Protein AF-A0A7C6T1L0-F1 (afdb_monomer_lite)

Foldseek 3Di:
DDQDLLLVQLLVLCVVQHDPVLSCVLSPPSVVDDPPDDPVVVVVNVVSSVVSCVVPDDPVSSCSSCQRSDDPPPVVVVVVVVVVVVD

Structure (mmCIF, N/CA/C/O backbone):
data_AF-A0A7C6T1L0-F1
#
_entry.id   AF-A0A7C6T1L0-F1
#
loop_
_atom_site.group_PDB
_atom_site.id
_atom_site.type_symbol
_atom_site.label_atom_id
_atom_site.label_alt_id
_atom_site.label_comp_id
_atom_site.label_asym_id
_atom_site.label_entity_id
_atom_site.label_seq_id
_atom_site.pdbx_PDB_ins_code
_atom_site.Cartn_x
_atom_site.Cartn_y
_atom_site.Cartn_z
_atom_site.occupancy
_atom_site.B_iso_or_equiv
_atom_site.auth_seq_id
_atom_site.auth_comp_id
_atom_site.auth_asym_id
_atom_site.auth_atom_id
_atom_site.pdbx_PDB_model_num
ATOM 1 N N . MET A 1 1 ? 9.309 -20.522 -4.965 1.00 54.00 1 MET A N 1
ATOM 2 C CA . MET A 1 1 ? 9.069 -19.361 -5.858 1.00 54.00 1 MET A CA 1
ATOM 3 C C . MET A 1 1 ? 9.049 -18.103 -4.995 1.00 54.00 1 MET A C 1
ATOM 5 O O . MET A 1 1 ? 8.347 -18.110 -3.994 1.00 54.00 1 MET A O 1
ATOM 9 N N . ARG A 1 2 ? 9.876 -17.090 -5.292 1.00 61.22 2 ARG A N 1
ATOM 10 C CA . ARG A 1 2 ? 10.085 -15.928 -4.402 1.00 61.22 2 ARG A CA 1
ATOM 11 C C . ARG A 1 2 ? 8.873 -14.985 -4.419 1.00 61.22 2 ARG A C 1
ATOM 13 O O . ARG A 1 2 ? 8.351 -14.689 -5.497 1.00 61.22 2 ARG A O 1
ATOM 20 N N . ARG A 1 3 ? 8.452 -14.513 -3.240 1.00 66.38 3 ARG A N 1
ATOM 21 C CA . ARG A 1 3 ? 7.567 -13.347 -3.114 1.00 66.38 3 ARG A CA 1
ATOM 22 C C . ARG A 1 3 ? 8.286 -12.104 -3.642 1.00 66.38 3 ARG A C 1
ATOM 24 O O . ARG A 1 3 ? 9.514 -12.059 -3.734 1.00 66.38 3 ARG A O 1
ATOM 31 N N . LEU A 1 4 ? 7.497 -11.135 -4.085 1.00 82.62 4 LEU A N 1
ATOM 32 C CA . LEU A 1 4 ? 7.989 -9.876 -4.628 1.00 82.62 4 LEU A CA 1
ATOM 33 C C . LEU A 1 4 ? 8.361 -8.952 -3.465 1.00 82.62 4 LEU A C 1
ATOM 35 O O . LEU A 1 4 ? 7.501 -8.622 -2.654 1.00 82.62 4 LEU A O 1
ATOM 39 N N . SER A 1 5 ? 9.616 -8.507 -3.408 1.00 86.00 5 SER A N 1
ATOM 40 C CA . SER A 1 5 ? 10.133 -7.695 -2.294 1.00 86.00 5 SER A CA 1
ATOM 41 C C . SER A 1 5 ? 9.362 -6.389 -2.072 1.00 86.00 5 SER A C 1
ATOM 43 O O . SER A 1 5 ? 9.269 -5.911 -0.947 1.00 86.00 5 SER A O 1
ATOM 45 N N . TRP A 1 6 ? 8.776 -5.808 -3.121 1.00 87.56 6 TRP A N 1
ATOM 46 C CA . TRP A 1 6 ? 7.962 -4.595 -3.017 1.00 87.56 6 TRP A CA 1
ATOM 47 C C . TRP A 1 6 ? 6.580 -4.840 -2.386 1.00 87.56 6 TRP A C 1
ATOM 49 O O . TRP A 1 6 ? 6.082 -3.962 -1.691 1.00 87.56 6 TRP A O 1
ATOM 59 N N . ILE A 1 7 ? 5.996 -6.036 -2.544 1.00 91.56 7 ILE A N 1
ATOM 60 C CA . ILE A 1 7 ? 4.752 -6.419 -1.846 1.00 91.56 7 ILE A CA 1
ATOM 61 C C . ILE A 1 7 ? 5.029 -6.566 -0.351 1.00 91.56 7 ILE A C 1
ATOM 63 O O . ILE A 1 7 ? 4.258 -6.098 0.478 1.00 91.56 7 ILE A O 1
ATOM 67 N N . GLU A 1 8 ? 6.152 -7.194 -0.001 1.00 91.44 8 GLU A N 1
ATOM 68 C CA . GLU A 1 8 ? 6.548 -7.387 1.398 1.00 91.44 8 GLU A CA 1
ATOM 69 C C . GLU A 1 8 ? 6.817 -6.049 2.097 1.00 91.44 8 GLU A C 1
ATOM 71 O O . GLU A 1 8 ? 6.400 -5.857 3.238 1.00 91.44 8 GLU A O 1
ATOM 76 N N . LYS A 1 9 ? 7.451 -5.099 1.396 1.00 91.06 9 LYS A N 1
ATOM 77 C CA . LYS A 1 9 ? 7.646 -3.729 1.893 1.00 91.06 9 LYS A CA 1
ATOM 78 C C . LYS A 1 9 ? 6.325 -3.009 2.151 1.00 91.06 9 LYS A C 1
ATOM 80 O O . LYS A 1 9 ? 6.189 -2.383 3.197 1.00 91.06 9 LYS A O 1
ATOM 85 N N . LEU A 1 10 ? 5.364 -3.103 1.229 1.00 93.94 10 LEU A N 1
ATOM 86 C CA . LEU A 1 10 ? 4.041 -2.505 1.416 1.00 93.94 10 LEU A CA 1
ATOM 87 C C . LEU A 1 10 ? 3.317 -3.127 2.616 1.00 93.94 10 LEU A C 1
ATOM 89 O O . LEU A 1 10 ? 2.870 -2.395 3.492 1.00 93.94 10 LEU A O 1
ATOM 93 N N . ASN A 1 11 ? 3.290 -4.461 2.708 1.00 95.19 11 ASN A N 1
ATOM 94 C CA . ASN A 1 11 ? 2.646 -5.170 3.816 1.00 95.19 11 ASN A CA 1
ATOM 95 C C . ASN A 1 11 ? 3.202 -4.740 5.178 1.00 95.19 11 ASN A C 1
ATOM 97 O O . ASN A 1 11 ? 2.450 -4.405 6.087 1.00 95.19 11 ASN A O 1
ATOM 101 N N . ARG A 1 12 ? 4.534 -4.707 5.298 1.00 94.31 12 ARG A N 1
ATOM 102 C CA . ARG A 1 12 ? 5.205 -4.286 6.531 1.00 94.31 12 ARG A CA 1
ATOM 103 C C . ARG A 1 12 ? 4.956 -2.814 6.845 1.00 94.31 12 ARG A C 1
ATOM 105 O O . ARG A 1 12 ? 4.892 -2.436 8.006 1.00 94.31 12 ARG A O 1
ATOM 112 N N . SER A 1 13 ? 4.838 -1.970 5.825 1.00 94.19 13 SER A N 1
ATOM 113 C CA . SER A 1 13 ? 4.510 -0.568 6.048 1.00 94.19 13 SER A CA 1
ATOM 114 C C . SER A 1 13 ? 3.090 -0.388 6.581 1.00 94.19 13 SER A C 1
ATOM 116 O O . SER A 1 13 ? 2.895 0.432 7.471 1.00 94.19 13 SER A O 1
ATOM 118 N N . LEU A 1 14 ? 2.125 -1.143 6.053 1.00 96.31 14 LEU A N 1
ATOM 119 C CA . LEU A 1 14 ? 0.737 -1.130 6.515 1.00 96.31 14 LEU A CA 1
ATOM 120 C C . LEU A 1 14 ? 0.627 -1.656 7.949 1.00 96.31 14 LEU A C 1
ATOM 122 O O . LEU A 1 14 ? 0.010 -1.009 8.781 1.00 96.31 14 LEU A O 1
ATOM 126 N N . GLU A 1 15 ? 1.307 -2.758 8.268 1.00 96.50 15 GLU A N 1
ATOM 127 C CA . GLU A 1 15 ? 1.373 -3.315 9.630 1.00 96.50 15 GLU A CA 1
ATOM 128 C C . GLU A 1 15 ? 1.811 -2.287 10.690 1.00 96.50 15 GLU A C 1
ATOM 130 O O . GLU A 1 15 ? 1.403 -2.370 11.842 1.00 96.50 15 GLU A O 1
ATOM 135 N N . LEU A 1 16 ? 2.627 -1.301 10.311 1.00 95.06 16 LEU A N 1
ATOM 136 C CA . LEU A 1 16 ? 3.117 -0.264 11.222 1.00 95.06 16 LEU A CA 1
ATOM 137 C C . LEU A 1 16 ? 2.251 1.006 11.263 1.00 95.06 16 LEU A C 1
ATOM 139 O O . LEU A 1 16 ? 2.629 1.955 11.954 1.00 95.06 16 LEU A O 1
ATOM 143 N N . SER A 1 17 ? 1.177 1.073 10.477 1.00 95.00 17 SER A N 1
ATOM 144 C CA . SER A 1 17 ? 0.391 2.296 10.265 1.00 95.00 17 SER A CA 1
ATOM 145 C C . SER A 1 17 ? -1.117 2.089 10.405 1.00 95.00 17 SER A C 1
ATOM 147 O O . SER A 1 17 ? -1.829 3.068 10.602 1.00 95.00 17 SER A O 1
ATOM 149 N N . VAL A 1 18 ? -1.614 0.855 10.301 1.00 95.81 18 VAL A N 1
ATOM 150 C CA . VAL A 1 18 ? -3.049 0.538 10.336 1.00 95.81 18 VAL A CA 1
ATOM 151 C C . VAL A 1 18 ? -3.317 -0.737 11.135 1.00 95.81 18 VAL A C 1
ATOM 153 O O . VAL A 1 18 ? -2.396 -1.500 11.425 1.00 95.81 18 VAL A O 1
ATOM 156 N N . ASP A 1 19 ? -4.581 -0.977 11.480 1.00 97.50 19 ASP A N 1
ATOM 157 C CA . ASP A 1 19 ? -5.013 -2.247 12.064 1.00 97.50 19 ASP A CA 1
ATOM 158 C C . ASP A 1 19 ? -4.956 -3.415 11.055 1.00 97.50 19 ASP A C 1
ATOM 160 O O . ASP A 1 19 ? -4.874 -3.227 9.835 1.00 97.50 19 ASP A O 1
ATOM 164 N N . ASP A 1 20 ? -5.017 -4.642 11.578 1.00 97.12 20 ASP A N 1
ATOM 165 C CA . ASP A 1 20 ? -4.904 -5.864 10.779 1.00 97.12 20 ASP A CA 1
ATOM 166 C C . ASP A 1 20 ? -6.019 -6.009 9.731 1.00 97.12 20 ASP A C 1
ATOM 168 O O . ASP A 1 20 ? -5.739 -6.468 8.624 1.00 97.12 20 ASP A O 1
ATOM 172 N N . ALA A 1 21 ? -7.253 -5.585 10.027 1.00 97.81 21 ALA A N 1
ATOM 173 C CA . ALA A 1 21 ? -8.375 -5.715 9.096 1.00 97.81 21 ALA A CA 1
ATOM 174 C C . ALA A 1 21 ? -8.203 -4.778 7.892 1.00 97.81 21 ALA A C 1
ATOM 176 O O . ALA A 1 21 ? -8.372 -5.185 6.740 1.00 97.81 21 ALA A O 1
ATOM 177 N N . THR A 1 22 ? -7.789 -3.537 8.148 1.00 97.50 22 THR A N 1
ATOM 178 C CA . THR A 1 22 ? -7.448 -2.559 7.112 1.00 97.50 22 THR A CA 1
ATOM 179 C C . THR A 1 22 ? -6.259 -3.038 6.276 1.00 97.50 22 THR A C 1
ATOM 181 O O . THR A 1 22 ? -6.294 -2.968 5.043 1.00 97.50 22 THR A O 1
ATOM 184 N N . ARG A 1 23 ? -5.219 -3.592 6.918 1.00 97.69 23 ARG A N 1
ATOM 185 C CA . ARG A 1 23 ? -4.065 -4.183 6.221 1.00 97.69 23 ARG A CA 1
ATOM 186 C C . ARG A 1 23 ? -4.493 -5.319 5.295 1.00 97.69 23 ARG A C 1
ATOM 188 O O . ARG A 1 23 ? -4.092 -5.331 4.134 1.00 97.69 23 ARG A O 1
ATOM 195 N N . GLU A 1 24 ? -5.273 -6.271 5.795 1.00 97.62 24 GLU A N 1
ATOM 196 C CA . GLU A 1 24 ? -5.729 -7.431 5.024 1.00 97.62 24 GLU A CA 1
ATOM 197 C C . GLU A 1 24 ? -6.583 -7.017 3.825 1.00 97.62 24 GLU A C 1
ATOM 199 O O . GLU A 1 24 ? -6.347 -7.500 2.717 1.00 97.62 24 GLU A O 1
ATOM 204 N N . ALA A 1 25 ? -7.493 -6.057 4.009 1.00 97.94 25 ALA A N 1
ATOM 205 C CA . ALA A 1 25 ? -8.303 -5.516 2.923 1.00 97.94 25 ALA A CA 1
ATOM 206 C C . ALA A 1 25 ? -7.438 -4.890 1.815 1.00 97.94 25 ALA A C 1
ATOM 208 O O . ALA A 1 25 ? -7.641 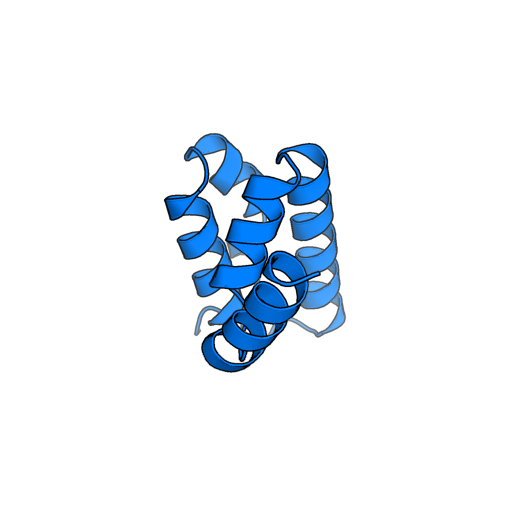-5.167 0.633 1.00 97.94 25 ALA A O 1
ATOM 209 N N . ILE A 1 26 ? -6.434 -4.085 2.176 1.00 97.44 26 ILE A N 1
ATOM 210 C CA . ILE A 1 26 ? -5.524 -3.458 1.203 1.00 97.44 26 ILE A CA 1
ATOM 211 C C . ILE A 1 26 ? -4.652 -4.507 0.490 1.00 97.44 26 ILE A C 1
ATOM 213 O O . ILE A 1 26 ? -4.388 -4.384 -0.709 1.00 97.44 26 ILE A O 1
ATOM 217 N N . MET A 1 27 ? -4.217 -5.547 1.208 1.00 97.31 27 MET A N 1
ATOM 218 C CA . MET A 1 27 ? -3.316 -6.590 0.703 1.00 97.31 27 MET A CA 1
ATOM 219 C C . MET A 1 27 ? -4.017 -7.714 -0.071 1.00 97.31 27 MET A C 1
ATOM 221 O O . MET A 1 27 ? -3.340 -8.577 -0.645 1.00 97.31 27 MET A O 1
ATOM 225 N N . GLU A 1 28 ? -5.347 -7.692 -0.132 1.00 97.06 28 GLU A N 1
ATOM 226 C CA . GLU A 1 28 ? -6.169 -8.708 -0.777 1.00 97.06 28 GLU A CA 1
ATOM 227 C C . GLU A 1 28 ? -5.680 -9.051 -2.200 1.00 97.06 28 GLU A C 1
ATOM 229 O O . GLU A 1 28 ? -5.451 -8.192 -3.064 1.00 97.06 28 GLU A O 1
ATOM 234 N N . GLY A 1 29 ? -5.503 -10.350 -2.459 1.00 94.56 29 GLY A N 1
ATOM 235 C CA . GLY A 1 29 ? -5.101 -10.888 -3.759 1.00 94.56 29 GLY A CA 1
ATOM 236 C C . GLY A 1 29 ? -3.589 -10.897 -4.003 1.00 94.56 29 GLY A C 1
ATOM 237 O O . GLY A 1 29 ? -3.137 -11.447 -5.022 1.00 94.56 29 GLY A O 1
ATOM 238 N N . SER A 1 30 ? -2.793 -10.349 -3.077 1.00 93.31 30 SER A N 1
ATOM 239 C CA . SER A 1 30 ? -1.326 -10.365 -3.142 1.00 93.31 30 SER A CA 1
ATOM 240 C C . SER A 1 30 ? -0.751 -11.783 -3.093 1.00 93.31 30 SER A C 1
ATOM 242 O O . SER A 1 30 ? 0.280 -12.066 -3.710 1.00 93.31 30 SER A O 1
ATOM 244 N N . GLU A 1 31 ? -1.451 -12.720 -2.448 1.00 90.69 31 GLU A N 1
ATOM 245 C CA . GLU A 1 31 ? -1.065 -14.126 -2.300 1.00 90.69 31 GLU A CA 1
ATOM 246 C C . GLU A 1 31 ? -1.033 -14.846 -3.642 1.00 90.69 31 GLU A C 1
ATOM 248 O O . GLU A 1 31 ? -0.381 -15.884 -3.764 1.00 90.69 31 GLU A O 1
ATOM 253 N N . SER A 1 32 ? -1.718 -14.309 -4.652 1.00 89.00 32 SER A N 1
ATOM 254 C CA . SER A 1 32 ? -1.741 -14.850 -6.008 1.00 89.00 32 SER A CA 1
ATOM 255 C C . SER A 1 32 ? -0.593 -14.316 -6.876 1.00 89.00 32 SER A C 1
ATOM 257 O O . SER A 1 32 ? -0.265 -14.917 -7.906 1.00 89.00 32 SER A O 1
ATOM 259 N N . LEU A 1 33 ? 0.044 -13.207 -6.478 1.00 90.81 33 LEU A N 1
ATOM 260 C CA . LEU A 1 33 ? 1.145 -12.602 -7.218 1.00 90.81 33 LEU A CA 1
ATOM 261 C C . LEU A 1 33 ? 2.453 -13.358 -6.988 1.00 90.81 33 LEU A C 1
ATOM 263 O O . LEU A 1 33 ? 2.820 -13.760 -5.881 1.00 90.81 33 LEU A O 1
ATOM 267 N N . ARG A 1 34 ? 3.185 -13.558 -8.080 1.00 88.50 34 ARG A N 1
ATOM 268 C CA . ARG A 1 34 ? 4.475 -14.248 -8.107 1.00 88.50 34 ARG A CA 1
ATOM 269 C C . ARG A 1 34 ? 5.466 -13.453 -8.945 1.00 88.50 34 ARG A C 1
ATOM 271 O O . ARG A 1 34 ? 5.085 -12.606 -9.756 1.00 88.50 34 ARG A O 1
ATOM 278 N N . SER A 1 35 ? 6.751 -13.773 -8.809 1.00 86.06 35 SER A N 1
ATOM 279 C CA . SER A 1 35 ? 7.794 -13.224 -9.683 1.00 86.06 35 SER A CA 1
ATOM 280 C C . SER A 1 35 ? 7.482 -13.442 -11.169 1.00 86.06 35 SER A C 1
ATOM 282 O O . SER A 1 35 ? 7.656 -12.516 -11.960 1.00 86.06 35 SER A O 1
ATOM 284 N N . ALA A 1 36 ? 6.927 -14.610 -11.513 1.00 88.62 36 ALA A N 1
ATOM 285 C CA . ALA A 1 36 ? 6.520 -14.990 -12.866 1.00 88.62 36 ALA A CA 1
ATOM 286 C C . ALA A 1 36 ? 5.212 -14.337 -13.356 1.00 88.62 36 ALA A C 1
ATOM 288 O O . ALA A 1 36 ? 4.876 -14.468 -14.529 1.00 88.62 36 ALA A O 1
ATOM 289 N N . SER A 1 37 ? 4.454 -13.637 -12.500 1.00 90.50 37 SER A N 1
ATOM 290 C CA . SER A 1 37 ? 3.248 -12.930 -12.947 1.00 90.50 37 SER A CA 1
ATOM 291 C C . SER A 1 37 ? 3.607 -11.874 -13.999 1.00 90.50 37 SER A C 1
ATOM 293 O O . SER A 1 37 ? 4.582 -11.130 -13.838 1.00 90.50 37 SER A O 1
ATOM 295 N N . GLY A 1 38 ? 2.801 -11.795 -15.061 1.00 91.12 38 GLY A N 1
ATOM 296 C CA . GLY A 1 38 ? 2.998 -10.827 -16.137 1.00 91.12 38 GLY A CA 1
ATOM 297 C C . GLY A 1 38 ? 2.889 -9.368 -15.659 1.00 91.12 38 GLY A C 1
ATOM 298 O O . GLY A 1 38 ? 2.241 -9.109 -14.637 1.00 91.12 38 GLY A O 1
ATOM 299 N N . PRO A 1 39 ? 3.491 -8.408 -16.389 1.00 89.69 39 PRO A N 1
ATOM 300 C CA . PRO A 1 39 ? 3.486 -6.990 -16.020 1.00 89.69 39 PRO A CA 1
ATOM 301 C C . PRO A 1 39 ? 2.081 -6.427 -15.787 1.00 89.69 39 PRO A C 1
ATOM 303 O O . PRO A 1 39 ? 1.845 -5.813 -14.751 1.00 89.69 39 PRO A O 1
ATOM 306 N N . GLN A 1 40 ? 1.132 -6.730 -16.681 1.00 91.62 40 GLN A N 1
ATOM 307 C CA . GLN A 1 40 ? -0.257 -6.271 -16.572 1.00 91.62 40 GLN A CA 1
ATOM 308 C C . GLN A 1 40 ? -0.891 -6.686 -15.243 1.00 91.62 40 GLN A C 1
ATOM 310 O O . GLN A 1 40 ? -1.461 -5.867 -14.536 1.00 91.62 40 GLN A O 1
ATOM 315 N N . ARG A 1 41 ? -0.727 -7.954 -14.854 1.00 92.75 41 ARG A N 1
ATOM 316 C CA . ARG A 1 41 ? -1.311 -8.487 -13.620 1.00 92.75 41 ARG A CA 1
ATOM 317 C C . ARG A 1 41 ? -0.725 -7.827 -12.370 1.00 92.75 41 ARG A C 1
ATOM 319 O O . ARG A 1 41 ? -1.459 -7.564 -11.423 1.00 92.75 41 ARG A O 1
ATOM 326 N N . LYS A 1 42 ? 0.584 -7.553 -12.366 1.00 91.06 42 LYS A N 1
ATOM 327 C CA . LYS A 1 42 ? 1.242 -6.818 -11.274 1.00 91.06 42 LYS A CA 1
ATOM 328 C C . LYS A 1 42 ? 0.720 -5.380 -11.201 1.00 91.06 42 LYS A C 1
ATOM 330 O O . LYS A 1 42 ? 0.357 -4.935 -10.119 1.00 91.06 42 LYS A O 1
ATOM 335 N N . ALA A 1 43 ? 0.632 -4.693 -12.340 1.00 91.06 43 ALA A N 1
ATOM 336 C CA . ALA A 1 43 ? 0.150 -3.317 -12.419 1.00 91.06 43 ALA A CA 1
ATOM 337 C C . ALA A 1 43 ? -1.313 -3.182 -11.974 1.00 91.06 43 ALA A C 1
ATOM 339 O O . ALA A 1 43 ? -1.626 -2.302 -11.178 1.00 91.06 43 ALA A O 1
ATOM 340 N N . THR A 1 44 ? -2.194 -4.084 -12.419 1.00 93.81 44 THR A N 1
ATOM 341 C CA . THR A 1 44 ? -3.602 -4.109 -11.996 1.00 93.81 44 THR A CA 1
ATOM 342 C C . THR A 1 44 ? -3.729 -4.271 -10.486 1.00 93.81 44 THR A C 1
ATOM 344 O O . THR A 1 44 ? -4.488 -3.540 -9.861 1.00 93.81 44 THR A O 1
ATOM 347 N N . TRP A 1 45 ? -2.965 -5.182 -9.877 1.00 95.81 45 TRP A N 1
ATOM 348 C CA . TRP A 1 45 ? -3.014 -5.344 -8.425 1.00 95.81 45 TRP A CA 1
ATOM 349 C C . TRP A 1 45 ? -2.524 -4.096 -7.689 1.00 95.81 45 TRP A C 1
ATOM 351 O O . TRP A 1 45 ? -3.188 -3.658 -6.757 1.00 95.81 45 TRP A O 1
ATOM 361 N N . VAL A 1 46 ? -1.404 -3.503 -8.125 1.00 93.69 46 VAL A N 1
ATOM 362 C CA . VAL A 1 46 ? -0.875 -2.274 -7.513 1.00 93.69 46 VAL A CA 1
ATOM 363 C C . VAL A 1 46 ? -1.909 -1.158 -7.583 1.00 93.69 46 VAL A C 1
ATOM 365 O O . VAL A 1 46 ? -2.187 -0.543 -6.562 1.00 93.69 46 VAL A O 1
ATOM 368 N N . LYS A 1 47 ? -2.516 -0.936 -8.755 1.00 95.25 47 LYS A N 1
ATOM 369 C CA . LYS A 1 47 ? -3.574 0.063 -8.924 1.00 95.25 47 LYS A CA 1
ATOM 370 C C . LYS A 1 47 ? -4.705 -0.157 -7.914 1.00 95.25 47 LYS A C 1
ATOM 372 O O . LYS A 1 47 ? -5.032 0.758 -7.170 1.00 95.25 47 LYS A O 1
ATOM 377 N N . ASN A 1 48 ? -5.233 -1.375 -7.838 1.00 96.75 48 ASN A N 1
ATOM 378 C CA . ASN A 1 48 ? -6.338 -1.684 -6.933 1.00 96.75 48 ASN A CA 1
ATOM 379 C C . ASN A 1 48 ? -5.929 -1.556 -5.452 1.00 96.75 48 ASN A C 1
ATOM 381 O O . ASN A 1 48 ? -6.748 -1.192 -4.617 1.00 96.75 48 ASN A O 1
ATOM 385 N N . ALA A 1 49 ? -4.682 -1.871 -5.089 1.00 96.12 49 ALA A N 1
ATOM 386 C CA . ALA A 1 49 ? -4.180 -1.666 -3.729 1.00 96.12 49 ALA A CA 1
ATOM 387 C C . ALA A 1 49 ? -4.106 -0.170 -3.374 1.00 96.12 49 ALA A C 1
ATOM 389 O O . ALA A 1 49 ? -4.492 0.211 -2.271 1.00 96.12 49 ALA A O 1
ATOM 390 N N . MET A 1 50 ? -3.676 0.679 -4.316 1.00 94.31 50 MET A N 1
ATOM 391 C CA . MET A 1 50 ? -3.664 2.135 -4.128 1.00 94.31 50 MET A CA 1
ATOM 392 C C . MET A 1 50 ? -5.082 2.700 -4.007 1.00 94.31 50 MET A C 1
ATOM 394 O O . MET A 1 50 ? -5.338 3.474 -3.098 1.00 94.31 50 MET A O 1
ATOM 398 N N . GLU A 1 51 ? -6.028 2.252 -4.836 1.00 96.94 51 GLU A N 1
ATOM 399 C CA . GLU A 1 51 ? -7.435 2.673 -4.735 1.00 96.94 51 GLU A CA 1
ATOM 400 C C . GLU A 1 51 ? -8.054 2.296 -3.376 1.00 96.94 51 GLU A C 1
ATOM 402 O O . GLU A 1 51 ? -8.780 3.090 -2.777 1.00 96.94 51 GLU A O 1
ATOM 407 N N . ARG A 1 52 ? -7.721 1.114 -2.836 1.00 97.81 52 ARG A N 1
ATOM 408 C CA . ARG A 1 52 ? -8.142 0.723 -1.481 1.00 97.81 52 ARG A CA 1
ATOM 409 C C . ARG A 1 52 ? -7.535 1.636 -0.421 1.00 97.81 52 ARG A C 1
ATOM 411 O O . ARG A 1 52 ? -8.279 2.151 0.409 1.00 97.81 52 ARG A O 1
ATOM 418 N N . MET A 1 53 ? -6.227 1.895 -0.480 1.00 96.50 53 MET A N 1
ATOM 419 C CA . MET A 1 53 ? -5.577 2.867 0.409 1.00 96.50 53 MET A CA 1
ATOM 420 C C . MET A 1 53 ? -6.233 4.246 0.314 1.00 96.50 53 MET A C 1
ATOM 422 O O . MET A 1 53 ? -6.454 4.885 1.340 1.00 96.50 53 MET A O 1
ATOM 426 N N . ASP A 1 54 ? -6.591 4.678 -0.895 1.00 95.06 54 ASP A N 1
ATOM 427 C CA . ASP A 1 54 ? -7.220 5.971 -1.122 1.00 95.06 54 ASP A CA 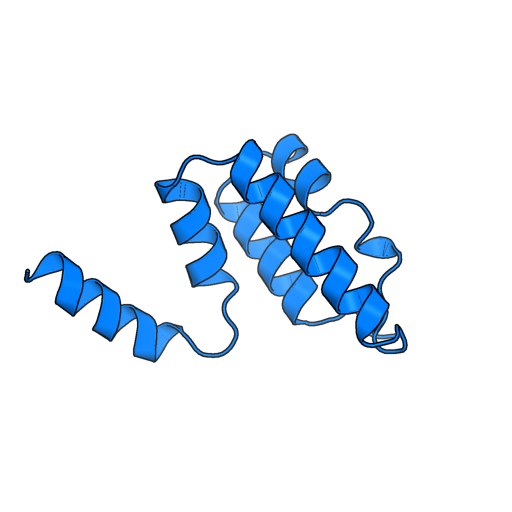1
ATOM 428 C C . ASP A 1 54 ? -8.603 6.085 -0.475 1.00 95.06 54 ASP A C 1
ATOM 430 O O . ASP A 1 54 ? -8.980 7.160 -0.005 1.00 95.06 54 ASP A O 1
ATOM 434 N N . SER A 1 55 ? -9.342 4.977 -0.441 1.00 97.56 55 SER A N 1
ATOM 435 C CA . SER A 1 55 ? -10.679 4.906 0.149 1.00 97.56 55 SER A CA 1
ATOM 436 C C . SER A 1 55 ? -10.688 4.685 1.664 1.00 97.56 55 SER A C 1
ATOM 438 O O . SER A 1 55 ? -11.621 5.122 2.332 1.0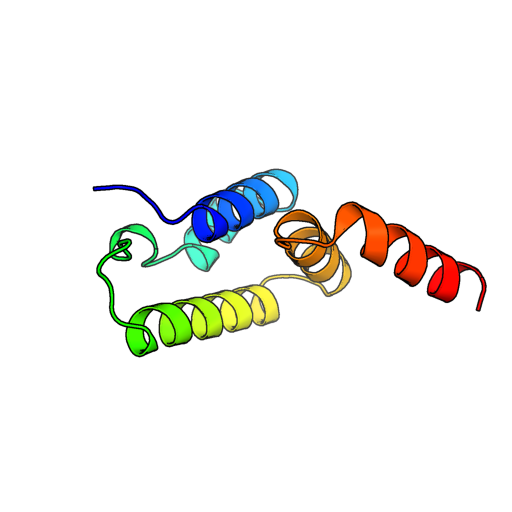0 97.56 55 SER A O 1
ATOM 440 N N . MET A 1 56 ? -9.679 3.994 2.205 1.00 97.62 56 MET A N 1
ATOM 441 C CA . MET A 1 56 ? -9.673 3.532 3.599 1.00 97.62 56 MET A CA 1
ATOM 442 C C . MET A 1 56 ? -8.812 4.394 4.519 1.00 97.62 56 MET A C 1
ATOM 444 O O . MET A 1 56 ? -9.048 4.411 5.723 1.00 97.62 56 MET A O 1
ATOM 448 N N . LEU A 1 57 ? -7.798 5.077 3.978 1.00 96.81 57 LEU A N 1
ATOM 449 C CA . LEU A 1 57 ? -6.813 5.808 4.770 1.00 96.81 57 LEU A CA 1
ATOM 450 C C . LEU A 1 57 ? -6.968 7.310 4.580 1.00 96.81 57 LEU A C 1
ATOM 452 O O . LEU A 1 57 ? -7.101 7.805 3.453 1.00 96.81 57 LEU A O 1
ATOM 456 N N . ASP A 1 58 ? -6.844 8.040 5.685 1.00 96.12 58 ASP A N 1
ATOM 457 C CA . ASP A 1 58 ? -6.610 9.474 5.628 1.00 96.12 58 ASP A CA 1
ATOM 458 C C . ASP A 1 58 ? -5.283 9.782 4.908 1.00 96.12 58 ASP A C 1
ATOM 460 O O . ASP A 1 58 ? -4.390 8.936 4.770 1.00 96.12 58 ASP A O 1
ATOM 464 N N . GLU A 1 59 ? -5.166 11.013 4.417 1.00 92.19 59 GLU A N 1
ATOM 465 C CA . GLU A 1 59 ? -4.018 11.466 3.633 1.00 92.19 59 GLU A CA 1
ATOM 466 C C . GLU A 1 59 ? -2.690 11.301 4.381 1.00 92.19 59 GLU A C 1
ATOM 468 O O . GLU A 1 59 ? -1.705 10.844 3.797 1.00 92.19 59 GLU A O 1
ATOM 473 N N . LYS A 1 60 ? -2.661 11.603 5.683 1.00 92.94 60 LYS A N 1
ATOM 474 C CA . LYS A 1 60 ? -1.441 11.512 6.487 1.00 92.94 60 LYS A CA 1
ATOM 475 C C . LYS A 1 60 ? -0.973 10.061 6.576 1.00 92.94 60 LYS A C 1
ATOM 477 O O . LYS A 1 60 ? 0.182 9.773 6.261 1.00 92.94 60 LYS A O 1
ATOM 482 N N . THR A 1 61 ? -1.867 9.146 6.940 1.00 94.00 61 THR A N 1
ATOM 483 C CA . THR A 1 61 ? -1.568 7.712 7.056 1.00 94.00 61 THR A CA 1
ATOM 484 C C . THR A 1 61 ? -1.136 7.127 5.710 1.00 94.00 61 THR A C 1
ATOM 486 O O . THR A 1 61 ? -0.165 6.372 5.626 1.00 94.00 61 THR A O 1
ATOM 489 N N . ARG A 1 62 ? -1.801 7.525 4.621 1.00 94.00 62 ARG A N 1
ATOM 490 C CA . ARG A 1 62 ? -1.451 7.115 3.255 1.00 94.00 62 ARG A CA 1
ATOM 491 C C . ARG A 1 62 ? -0.044 7.551 2.860 1.00 94.00 62 ARG A C 1
ATOM 493 O O . ARG A 1 62 ? 0.719 6.732 2.342 1.00 94.00 62 ARG A O 1
ATOM 500 N N . ILE A 1 63 ? 0.304 8.813 3.116 1.00 90.06 63 ILE A N 1
ATOM 501 C CA . ILE A 1 63 ? 1.642 9.353 2.856 1.00 90.06 63 ILE A CA 1
ATOM 502 C C . ILE A 1 63 ? 2.679 8.562 3.652 1.00 90.06 63 ILE A C 1
ATOM 504 O O . ILE A 1 63 ? 3.652 8.089 3.068 1.00 90.06 63 ILE A O 1
ATOM 508 N N . GLU A 1 64 ? 2.453 8.344 4.950 1.00 90.62 64 GLU A N 1
ATOM 509 C CA . GLU A 1 64 ? 3.378 7.587 5.800 1.00 90.62 64 GLU A CA 1
ATOM 510 C C . GLU A 1 64 ? 3.639 6.171 5.268 1.00 90.62 64 GLU A C 1
ATOM 512 O O . GLU A 1 64 ? 4.794 5.728 5.230 1.00 90.62 64 GLU A O 1
ATOM 517 N N . VAL A 1 65 ? 2.590 5.478 4.809 1.00 92.19 65 VAL A N 1
ATOM 518 C CA . VAL A 1 65 ? 2.709 4.137 4.223 1.00 92.19 65 VAL A CA 1
ATOM 519 C C . VAL A 1 65 ? 3.517 4.168 2.924 1.00 92.19 65 VAL A C 1
ATOM 521 O O . VAL A 1 65 ? 4.499 3.434 2.776 1.00 92.19 65 VAL A O 1
ATOM 524 N N . MET A 1 66 ? 3.134 5.032 1.979 1.00 88.38 66 MET A N 1
ATOM 525 C CA . MET A 1 66 ? 3.788 5.118 0.667 1.00 88.38 66 MET A CA 1
ATOM 526 C C . MET A 1 66 ? 5.265 5.482 0.783 1.00 88.38 66 MET A C 1
ATOM 528 O O . MET A 1 66 ? 6.134 4.931 0.101 1.00 88.38 66 MET A O 1
ATOM 532 N N . GLU A 1 67 ? 5.561 6.402 1.687 1.00 85.81 67 GLU A N 1
ATOM 533 C CA . GLU A 1 67 ? 6.908 6.836 1.956 1.00 85.81 67 GLU A CA 1
ATOM 534 C C . GLU A 1 67 ? 7.803 5.700 2.486 1.00 85.81 67 GLU A C 1
ATOM 536 O O . GLU A 1 67 ? 8.954 5.591 2.062 1.00 85.81 67 GLU A O 1
ATOM 541 N N . ARG A 1 68 ? 7.299 4.852 3.391 1.00 84.69 68 ARG A N 1
ATOM 542 C CA . ARG A 1 68 ? 8.058 3.737 3.990 1.00 84.69 68 ARG A CA 1
ATOM 543 C C . ARG A 1 68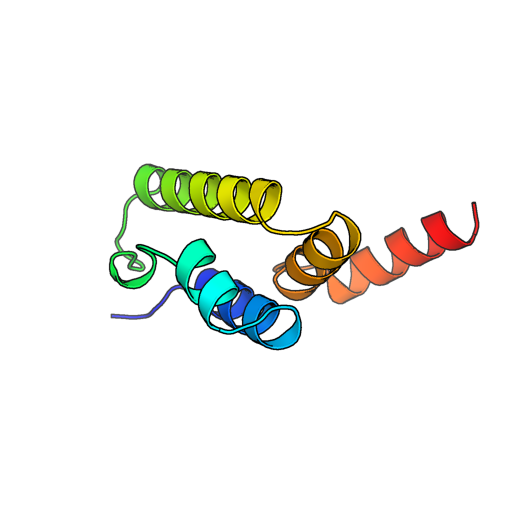 ? 8.252 2.558 3.035 1.00 84.69 68 ARG A C 1
ATOM 545 O O . ARG A 1 68 ? 9.281 1.887 3.104 1.00 84.69 68 ARG A O 1
ATOM 552 N N . CYS A 1 69 ? 7.292 2.278 2.150 1.00 83.06 69 CYS A N 1
ATOM 553 C CA . CYS A 1 69 ? 7.393 1.137 1.228 1.00 83.06 69 CYS A CA 1
ATOM 554 C C . CYS A 1 69 ? 8.195 1.431 -0.052 1.00 83.06 69 CYS A C 1
ATOM 556 O O . CYS A 1 69 ? 8.514 0.521 -0.826 1.00 83.06 69 CYS A O 1
ATOM 558 N N . SER A 1 70 ? 8.506 2.699 -0.294 1.00 75.31 70 SER A N 1
ATOM 559 C CA . SER A 1 70 ? 9.221 3.184 -1.469 1.00 75.31 70 SER A CA 1
ATOM 560 C C . SER A 1 70 ? 10.603 2.523 -1.660 1.00 75.31 70 SER A C 1
ATOM 562 O O . SER A 1 70 ? 11.345 2.214 -0.724 1.00 75.31 70 SER A O 1
ATOM 564 N N . CYS A 1 71 ? 10.961 2.240 -2.917 1.00 64.88 71 CYS A N 1
ATOM 565 C CA . CYS A 1 71 ? 12.138 1.422 -3.231 1.00 64.88 71 CYS A CA 1
ATOM 566 C C . CYS A 1 71 ? 13.475 2.184 -3.279 1.00 64.88 71 CYS A C 1
ATOM 568 O O . CYS A 1 71 ? 14.500 1.524 -3.412 1.00 64.88 71 CYS A O 1
ATOM 570 N N . ASP A 1 72 ? 13.483 3.513 -3.133 1.00 61.84 72 ASP A N 1
ATOM 571 C CA . ASP A 1 72 ? 14.691 4.340 -3.335 1.00 61.84 72 ASP A CA 1
ATOM 572 C C . ASP A 1 72 ? 14.668 5.681 -2.557 1.00 61.84 72 ASP A C 1
ATOM 574 O O . ASP A 1 72 ? 15.322 6.659 -2.921 1.00 61.84 72 ASP A O 1
ATOM 578 N N . PHE A 1 73 ? 13.831 5.793 -1.518 1.00 53.44 73 PHE A N 1
ATOM 579 C CA . PHE A 1 73 ? 13.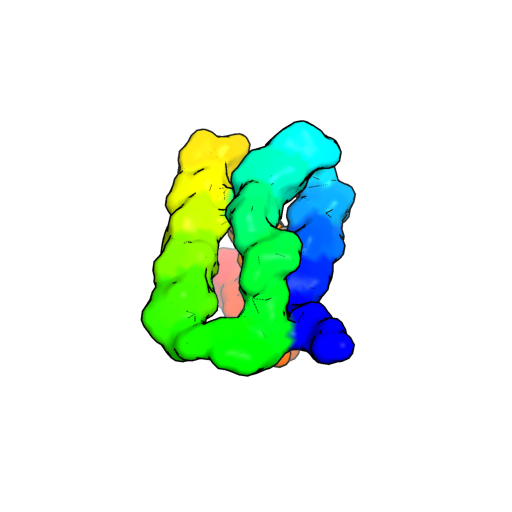339 7.104 -1.076 1.00 53.44 73 PHE A CA 1
ATOM 580 C C . PHE A 1 73 ? 13.885 7.595 0.265 1.00 53.44 73 PHE A C 1
ATOM 582 O O . PHE A 1 73 ? 13.721 8.766 0.529 1.00 53.44 73 PHE A O 1
ATOM 589 N N . GLU A 1 74 ? 14.576 6.830 1.115 1.00 59.66 74 GLU A N 1
ATOM 590 C CA . GLU A 1 74 ? 15.005 7.395 2.419 1.00 59.66 74 GLU A CA 1
ATOM 591 C C . GLU A 1 74 ? 15.962 8.602 2.292 1.00 59.66 74 GLU A C 1
ATOM 593 O O . GLU A 1 74 ? 15.952 9.517 3.119 1.00 59.66 74 GLU A O 1
ATOM 598 N N . ALA A 1 75 ? 16.778 8.660 1.234 1.00 64.88 75 ALA A N 1
ATOM 599 C CA . ALA A 1 75 ? 17.610 9.831 0.949 1.00 64.88 75 ALA A CA 1
ATOM 600 C C . ALA A 1 75 ? 16.806 10.972 0.294 1.00 64.88 75 ALA A C 1
ATOM 602 O O . ALA A 1 75 ? 16.863 12.110 0.753 1.00 64.88 75 ALA A O 1
ATOM 603 N N . ARG A 1 76 ? 16.025 10.675 -0.754 1.00 66.31 76 ARG A N 1
ATOM 604 C CA . ARG A 1 76 ? 15.279 11.689 -1.527 1.00 66.31 76 ARG A CA 1
ATOM 605 C C . AR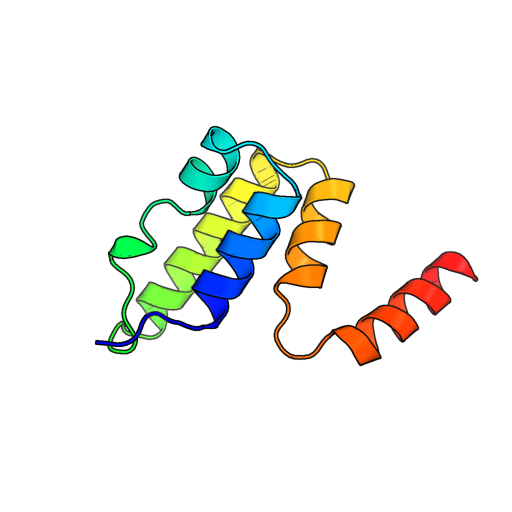G A 1 76 ? 14.053 12.243 -0.784 1.00 66.31 76 ARG A C 1
ATOM 607 O O . ARG A 1 76 ? 13.752 13.423 -0.912 1.00 66.31 76 ARG A O 1
ATOM 614 N N . LYS A 1 77 ? 13.405 11.432 0.054 1.00 66.75 77 LYS A N 1
ATOM 615 C CA . LYS A 1 77 ? 12.291 11.805 0.939 1.00 66.75 77 LYS A CA 1
ATOM 616 C C . LYS A 1 77 ? 12.703 12.787 2.013 1.00 66.75 77 LYS A C 1
ATOM 618 O O . LYS A 1 77 ? 11.994 13.757 2.232 1.00 66.75 77 LYS A O 1
ATOM 623 N N . ARG A 1 78 ? 13.839 12.550 2.684 1.00 69.75 78 ARG A N 1
ATOM 624 C CA . ARG A 1 78 ? 14.351 13.480 3.703 1.00 69.75 78 ARG A CA 1
ATOM 625 C C . ARG A 1 78 ? 14.569 14.868 3.113 1.00 69.75 78 ARG A C 1
ATOM 627 O O . ARG A 1 78 ? 14.238 15.853 3.757 1.00 69.75 78 ARG A O 1
ATOM 634 N N . VAL A 1 79 ? 15.056 14.930 1.874 1.00 75.88 79 VAL A N 1
ATOM 635 C CA . VAL A 1 79 ? 15.210 16.189 1.135 1.00 75.88 79 VAL A CA 1
ATOM 636 C C . VAL A 1 79 ? 13.849 16.810 0.803 1.00 75.88 79 VAL A C 1
ATOM 638 O O . VAL A 1 79 ? 13.635 17.972 1.120 1.00 75.88 79 VAL A O 1
ATOM 641 N N . ALA A 1 80 ? 12.915 16.052 0.224 1.00 72.56 80 ALA A N 1
ATOM 642 C CA . ALA A 1 80 ? 11.595 16.574 -0.142 1.00 72.56 80 ALA A CA 1
ATOM 643 C C . ALA A 1 80 ? 10.772 17.047 1.073 1.00 72.56 80 ALA A C 1
ATOM 645 O O . ALA A 1 80 ? 10.178 18.120 1.029 1.00 72.56 80 ALA A O 1
ATOM 646 N N . ARG A 1 81 ? 10.784 16.284 2.173 1.00 72.81 81 ARG A N 1
ATOM 647 C CA . ARG A 1 81 ? 10.119 16.641 3.434 1.00 72.81 81 ARG A CA 1
ATOM 648 C C . ARG A 1 81 ? 10.683 17.932 4.012 1.00 72.81 81 ARG A C 1
ATOM 650 O O . ARG A 1 81 ? 9.914 18.808 4.375 1.00 72.81 81 ARG A O 1
ATOM 657 N N . ARG A 1 82 ? 12.012 18.059 4.038 1.00 78.69 82 ARG A N 1
ATOM 658 C CA . ARG A 1 82 ? 12.676 19.280 4.495 1.00 78.69 82 ARG A CA 1
ATOM 659 C C . ARG A 1 82 ? 12.235 20.500 3.683 1.00 78.69 82 ARG A C 1
ATOM 661 O O . ARG A 1 82 ? 11.901 21.512 4.275 1.00 78.69 82 ARG A O 1
ATOM 668 N N . ILE A 1 83 ? 12.183 20.381 2.353 1.00 86.12 83 ILE A N 1
ATOM 669 C CA . ILE A 1 83 ? 11.732 21.471 1.470 1.00 86.12 83 ILE A CA 1
ATOM 670 C C . ILE A 1 83 ? 10.290 21.893 1.790 1.00 86.12 83 ILE A C 1
ATOM 672 O O . ILE A 1 83 ? 10.014 23.083 1.797 1.00 86.12 83 ILE A O 1
ATOM 676 N N . TYR A 1 84 ? 9.391 20.941 2.058 1.00 80.19 84 TYR A N 1
ATOM 677 C CA . TYR A 1 84 ? 7.991 21.224 2.398 1.00 80.19 84 TYR A CA 1
ATOM 678 C C . TYR A 1 84 ? 7.818 21.844 3.794 1.00 80.19 84 TYR A C 1
ATOM 680 O O . TYR A 1 84 ? 6.993 22.727 3.977 1.00 80.19 84 TYR A O 1
ATOM 688 N N . GLU A 1 85 ? 8.577 21.382 4.790 1.00 79.44 85 GLU A N 1
ATOM 689 C CA . GLU A 1 85 ? 8.523 21.926 6.157 1.00 79.44 85 GLU A CA 1
ATOM 690 C C . GLU A 1 85 ? 9.146 23.332 6.258 1.00 79.44 85 GLU A C 1
ATOM 692 O O . GLU A 1 85 ? 8.790 24.097 7.152 1.00 79.44 85 GLU A O 1
ATOM 697 N N . GLU A 1 86 ? 10.080 23.667 5.362 1.00 83.69 86 GLU A N 1
ATOM 698 C CA . GLU A 1 86 ? 10.752 24.974 5.287 1.00 83.69 86 GLU A CA 1
ATOM 699 C C . GLU A 1 86 ? 10.021 25.996 4.380 1.00 83.69 86 GLU A C 1
ATOM 701 O O . GLU A 1 86 ? 10.457 27.148 4.312 1.00 83.69 86 GLU A O 1
ATOM 706 N N . SER A 1 87 ? 8.938 25.606 3.693 1.00 58.12 87 SER A N 1
ATOM 707 C CA . SER A 1 87 ? 8.120 26.460 2.805 1.00 58.12 87 SER A CA 1
ATOM 708 C C . SER A 1 87 ? 6.800 26.881 3.438 1.00 58.12 87 SER A C 1
ATOM 710 O O . SER A 1 87 ? 6.413 28.056 3.257 1.00 58.12 87 SER A O 1
#

Radius of gyration: 14.04 Å; chains: 1; bounding box: 28×46×29 Å

Secondary structure (DSSP, 8-state):
-PPPHHHHHHHHHHHTTS-HHHHHHHHTTGGG--TTS-HHHHHHHHHHHHHHHHHHS-HHHHHHHHHHH-SSHHHHHHHHHHHHHT-

pLDDT: mean 87.37, std 11.74, range [53.44, 97.94]

Sequence (87 aa):
MRRLSWIEKLNRSLELSVDDATREAIMEGSESLRSASGPQRKATWVKNAMERMDSMLDEKTRIEVMERCSCDFEARKRVARRIYEES